Protein AF-A0A351SAU9-F1 (afdb_monomer)

Radius of gyration: 23.96 Å; Cα contacts (8 Å, |Δi|>4): 92; chains: 1; bounding box: 58×32×49 Å

pLDDT: mean 79.06, std 5.81, range [53.31, 88.44]

Structure (mmCIF, N/CA/C/O backbone):
data_AF-A0A351SAU9-F1
#
_entry.id   AF-A0A351SAU9-F1
#
loop_
_atom_site.group_PDB
_atom_site.id
_atom_site.type_symbol
_atom_site.label_atom_id
_atom_site.label_alt_id
_atom_site.label_comp_id
_atom_site.label_asym_id
_atom_site.label_entity_id
_atom_site.label_seq_id
_atom_site.pdbx_PDB_ins_code
_atom_site.Cartn_x
_atom_site.Cartn_y
_atom_site.Cartn_z
_atom_site.occupancy
_atom_site.B_iso_or_equiv
_atom_site.auth_seq_id
_atom_site.auth_comp_id
_atom_site.auth_asym_id
_atom_site.auth_atom_id
_atom_site.pdbx_PDB_model_num
ATOM 1 N N . ARG A 1 1 ? 3.754 15.024 12.294 1.00 53.31 1 ARG A N 1
ATOM 2 C CA . ARG A 1 1 ? 4.620 14.167 13.149 1.00 53.31 1 ARG A CA 1
ATOM 3 C C . ARG A 1 1 ? 3.849 13.696 14.378 1.00 53.31 1 ARG A C 1
ATOM 5 O O . ARG A 1 1 ? 3.683 12.498 14.508 1.00 53.31 1 ARG A O 1
ATOM 12 N N . LEU A 1 2 ? 3.250 14.607 15.160 1.00 61.66 2 LEU A N 1
ATOM 13 C CA . LEU A 1 2 ? 2.354 14.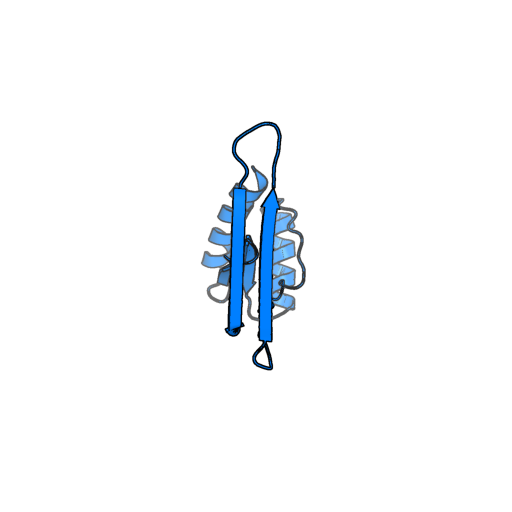260 16.281 1.00 61.66 2 LEU A CA 1
ATOM 14 C C . LEU A 1 2 ? 1.199 13.315 15.894 1.00 61.66 2 LEU A C 1
ATOM 16 O O . LEU A 1 2 ? 0.885 12.401 16.649 1.00 61.66 2 LEU A O 1
ATOM 20 N N . ASP A 1 3 ? 0.599 13.490 14.714 1.00 68.19 3 ASP A N 1
ATOM 21 C CA . ASP A 1 3 ? -0.502 12.627 14.257 1.00 68.19 3 ASP A CA 1
ATOM 22 C C . ASP A 1 3 ? -0.050 11.211 13.893 1.00 68.19 3 ASP A C 1
ATOM 24 O O . ASP A 1 3 ? -0.824 10.272 14.024 1.00 68.19 3 ASP A O 1
ATOM 28 N N . GLN A 1 4 ? 1.214 11.029 13.499 1.00 71.25 4 GLN A N 1
ATOM 29 C CA . GLN A 1 4 ? 1.774 9.717 13.158 1.00 71.25 4 GLN A CA 1
ATOM 30 C C . GLN A 1 4 ? 2.002 8.864 14.413 1.00 71.25 4 GLN A C 1
ATOM 32 O O . GLN A 1 4 ? 1.697 7.670 14.422 1.00 71.25 4 GLN A O 1
ATOM 37 N N . ASP A 1 5 ? 2.472 9.488 15.495 1.00 76.94 5 ASP A N 1
ATOM 38 C CA . ASP A 1 5 ? 2.653 8.820 16.787 1.00 76.94 5 ASP A CA 1
ATOM 39 C C . ASP A 1 5 ? 1.297 8.453 17.408 1.00 76.94 5 ASP A C 1
ATOM 41 O O . ASP A 1 5 ? 1.088 7.319 17.844 1.00 76.94 5 ASP A O 1
ATOM 45 N N . LYS A 1 6 ? 0.327 9.380 17.368 1.00 77.38 6 LYS A N 1
ATOM 46 C CA . LYS A 1 6 ? -1.054 9.116 17.809 1.00 77.38 6 LYS A CA 1
ATOM 47 C C . LYS A 1 6 ? -1.724 8.019 16.986 1.00 77.38 6 LYS A C 1
ATOM 49 O O . LYS A 1 6 ? -2.390 7.162 17.558 1.00 77.38 6 LYS A O 1
ATOM 54 N N . MET A 1 7 ? -1.518 8.015 15.670 1.00 77.75 7 MET A N 1
ATOM 55 C CA . MET A 1 7 ? -2.031 6.980 14.773 1.00 77.75 7 MET A CA 1
ATOM 56 C C . MET A 1 7 ? -1.438 5.612 15.112 1.00 77.75 7 MET A C 1
ATOM 58 O O . MET A 1 7 ? -2.179 4.642 15.210 1.00 77.75 7 MET A O 1
ATOM 62 N N . SER A 1 8 ? -0.132 5.535 15.369 1.00 78.94 8 SER A N 1
ATOM 63 C CA . SER A 1 8 ? 0.537 4.279 15.730 1.00 78.94 8 SER A CA 1
ATOM 64 C C . SER A 1 8 ? -0.005 3.698 17.043 1.00 78.94 8 SER A C 1
ATOM 66 O O . SER A 1 8 ? -0.282 2.503 17.129 1.00 78.94 8 SER A O 1
ATOM 68 N N . ILE A 1 9 ? -0.232 4.550 18.048 1.00 81.75 9 ILE A N 1
ATOM 69 C CA . ILE A 1 9 ? -0.819 4.150 19.337 1.00 81.75 9 ILE A CA 1
ATOM 70 C C . ILE A 1 9 ? -2.289 3.731 19.177 1.00 81.75 9 ILE A C 1
ATOM 72 O O . ILE A 1 9 ? -2.709 2.734 19.766 1.00 81.75 9 ILE A O 1
ATOM 76 N N . ALA A 1 10 ? -3.070 4.469 18.383 1.00 79.62 10 ALA A N 1
ATOM 77 C CA . ALA A 1 10 ? -4.475 4.162 18.122 1.00 79.62 10 ALA A CA 1
ATOM 78 C C . ALA A 1 10 ? -4.633 2.820 17.393 1.00 79.62 10 ALA A C 1
ATOM 80 O O . ALA A 1 10 ? -5.413 1.973 17.820 1.00 79.62 10 ALA A O 1
ATOM 81 N N . LEU A 1 11 ? -3.832 2.586 16.351 1.00 79.62 11 LEU A N 1
ATOM 82 C CA . LEU A 1 11 ? -3.820 1.331 15.599 1.00 79.62 11 LEU A CA 1
ATOM 83 C C . LEU A 1 11 ? -3.412 0.141 16.476 1.00 79.62 11 LEU A C 1
ATOM 85 O O . LEU A 1 11 ? -4.010 -0.925 16.367 1.00 79.62 11 LEU A O 1
ATOM 89 N N . ALA A 1 12 ? -2.439 0.323 17.374 1.00 81.62 12 ALA A N 1
ATOM 90 C CA . ALA A 1 12 ? -2.015 -0.723 18.302 1.00 81.62 12 ALA A CA 1
ATOM 91 C C . ALA A 1 12 ? -3.113 -1.097 19.312 1.00 81.62 12 ALA A C 1
ATOM 93 O O . ALA A 1 12 ? -3.300 -2.278 19.592 1.00 81.62 12 ALA A O 1
ATOM 94 N N . LYS A 1 13 ? -3.858 -0.115 19.838 1.00 82.12 13 LYS A N 1
ATOM 95 C CA . LYS A 1 13 ? -4.997 -0.373 20.735 1.00 82.12 13 LYS A CA 1
ATOM 96 C C . LYS A 1 13 ? -6.161 -1.048 20.010 1.00 82.12 13 LYS A C 1
ATOM 98 O O . LYS A 1 13 ? -6.700 -2.023 20.518 1.00 82.12 13 LYS A O 1
ATOM 103 N N . LEU A 1 14 ? -6.499 -0.588 18.807 1.00 78.25 14 LEU A N 1
ATOM 104 C CA . LEU A 1 14 ? -7.561 -1.188 17.992 1.00 78.25 14 LEU A CA 1
ATOM 105 C C . LEU A 1 14 ? -7.234 -2.633 17.590 1.00 78.25 14 LEU A C 1
ATOM 107 O O . LEU A 1 14 ? -8.109 -3.491 17.633 1.00 78.25 14 LEU A O 1
ATOM 111 N N . ALA A 1 15 ? -5.965 -2.930 17.296 1.00 79.25 15 ALA A N 1
ATOM 112 C CA . ALA A 1 15 ? -5.504 -4.294 17.029 1.00 79.25 15 ALA A CA 1
ATOM 113 C C . ALA A 1 15 ? -5.564 -5.226 18.257 1.00 79.25 15 ALA A C 1
ATOM 115 O O . ALA A 1 15 ? -5.561 -6.443 18.093 1.00 79.25 15 ALA A O 1
ATOM 116 N N . GLN A 1 16 ? -5.593 -4.682 19.481 1.00 79.38 16 GLN A N 1
ATOM 117 C CA . GLN A 1 16 ? -5.804 -5.473 20.701 1.00 79.38 16 GLN A CA 1
ATOM 118 C C . GLN A 1 16 ? -7.288 -5.748 20.974 1.00 79.38 16 GLN A C 1
ATOM 120 O O . GLN A 1 16 ? -7.603 -6.788 21.547 1.00 79.38 16 GLN A O 1
ATOM 125 N N . GLU A 1 17 ? -8.185 -4.837 20.585 1.00 79.62 17 GLU A N 1
ATOM 126 C CA . GLU A 1 17 ? -9.635 -5.010 20.749 1.00 79.62 17 GLU A CA 1
ATOM 127 C C . GLU A 1 17 ? -10.227 -5.981 19.722 1.00 79.62 17 GLU A C 1
ATOM 129 O O . GLU A 1 17 ? -11.082 -6.792 20.079 1.00 79.62 17 GLU A O 1
ATOM 134 N N . ASP A 1 18 ? -9.766 -5.924 18.467 1.00 77.00 18 ASP A N 1
ATOM 135 C CA . ASP A 1 18 ? -10.247 -6.798 17.396 1.00 77.00 18 ASP A CA 1
ATOM 136 C C . ASP A 1 18 ? -9.101 -7.616 16.759 1.00 77.00 18 ASP A C 1
ATOM 138 O O . ASP A 1 18 ? -8.286 -7.071 16.010 1.00 77.00 18 ASP A O 1
ATOM 142 N N . PRO A 1 19 ? -9.044 -8.946 16.978 1.00 75.69 19 PRO A N 1
ATOM 143 C CA . PRO A 1 19 ? -8.016 -9.812 16.394 1.00 75.69 19 PRO A CA 1
ATOM 144 C C . PRO A 1 19 ? -8.149 -10.005 14.872 1.00 75.69 19 PRO A C 1
ATOM 146 O O . PRO A 1 19 ? -7.243 -10.549 14.235 1.00 75.69 19 PRO A O 1
ATOM 149 N N . SER A 1 20 ? -9.269 -9.594 14.268 1.00 79.94 20 SER A N 1
ATOM 150 C CA . SER A 1 20 ? -9.477 -9.617 12.816 1.00 79.94 20 SER A CA 1
ATOM 151 C C . SER A 1 20 ? -8.878 -8.399 12.102 1.00 79.94 20 SER A C 1
ATOM 153 O O . SER A 1 20 ? -8.741 -8.407 10.875 1.00 79.94 20 SER A O 1
ATOM 155 N N . PHE A 1 21 ? -8.477 -7.377 12.859 1.00 82.19 21 PHE A N 1
ATOM 156 C CA . PHE A 1 21 ? -7.823 -6.184 12.349 1.00 82.19 21 PHE A CA 1
ATOM 157 C C . PHE A 1 21 ? -6.320 -6.415 12.176 1.00 82.19 21 PHE A C 1
ATOM 159 O O . PHE A 1 21 ? -5.607 -6.768 13.116 1.00 82.19 21 PHE A O 1
ATOM 166 N N . ARG A 1 22 ? -5.807 -6.204 10.961 1.00 80.88 22 ARG A N 1
ATOM 167 C CA . ARG A 1 22 ? -4.371 -6.306 10.671 1.00 80.88 22 ARG A CA 1
ATOM 168 C C . ARG A 1 22 ? -3.852 -5.013 10.078 1.00 80.88 22 ARG A C 1
ATOM 170 O O . ARG A 1 22 ? -4.434 -4.466 9.146 1.00 80.88 22 ARG A O 1
ATOM 177 N N . VAL A 1 23 ? -2.702 -4.582 10.578 1.00 82.25 23 VAL A N 1
ATOM 178 C CA . VAL A 1 23 ? -1.976 -3.420 10.073 1.00 82.25 23 VAL A CA 1
ATOM 179 C C . VAL A 1 23 ? -0.670 -3.905 9.468 1.00 82.25 23 VAL A C 1
ATOM 181 O O . VAL A 1 23 ? 0.077 -4.648 10.104 1.00 82.25 23 VAL A O 1
ATOM 184 N N . LYS A 1 24 ? -0.396 -3.498 8.232 1.00 81.88 24 LYS A N 1
ATOM 185 C CA . LYS A 1 24 ? 0.864 -3.765 7.544 1.00 81.88 24 LYS A CA 1
ATOM 186 C C . LYS A 1 24 ? 1.394 -2.463 6.966 1.00 81.88 24 LYS A C 1
ATOM 188 O O . LYS A 1 24 ? 0.633 -1.679 6.418 1.00 81.88 24 LYS A O 1
ATOM 193 N N . ILE A 1 25 ? 2.697 -2.247 7.064 1.00 80.69 25 ILE A N 1
ATOM 194 C CA . ILE A 1 25 ? 3.360 -1.145 6.368 1.00 80.69 25 ILE A CA 1
ATOM 195 C C . ILE A 1 25 ? 3.887 -1.706 5.051 1.00 80.69 25 ILE A C 1
ATOM 197 O O . ILE A 1 25 ? 4.582 -2.724 5.044 1.00 80.69 25 ILE A O 1
ATOM 201 N N . ASP A 1 26 ? 3.494 -1.091 3.943 1.00 79.19 26 ASP A N 1
ATOM 202 C CA . ASP A 1 26 ? 4.000 -1.442 2.624 1.00 79.19 26 ASP A CA 1
ATOM 203 C C . ASP A 1 26 ? 5.298 -0.674 2.349 1.00 79.19 26 ASP A C 1
ATOM 205 O O . ASP A 1 26 ? 5.313 0.556 2.378 1.00 79.19 26 ASP A O 1
ATOM 209 N N . GLU A 1 27 ? 6.398 -1.394 2.119 1.00 75.75 27 GLU A N 1
ATOM 210 C CA . GLU A 1 27 ? 7.726 -0.789 1.942 1.00 75.75 27 GLU A CA 1
ATOM 211 C C . GLU A 1 27 ? 7.906 -0.126 0.566 1.00 75.75 27 GLU A C 1
ATOM 213 O O . GLU A 1 27 ? 8.709 0.797 0.451 1.00 75.75 27 GLU A O 1
ATOM 218 N N . GLU A 1 28 ? 7.157 -0.543 -0.465 1.00 72.06 28 GLU A N 1
ATOM 219 C CA . GLU A 1 28 ? 7.244 0.053 -1.809 1.00 72.06 28 GLU A CA 1
ATOM 220 C C . GLU A 1 28 ? 6.494 1.396 -1.884 1.00 72.06 28 GLU A C 1
ATOM 222 O O . GLU A 1 28 ? 6.998 2.355 -2.467 1.00 72.06 28 GLU A O 1
ATOM 227 N N . SER A 1 29 ? 5.309 1.493 -1.275 1.00 74.69 29 SER A N 1
ATOM 228 C CA . SER A 1 29 ? 4.479 2.710 -1.299 1.00 74.69 29 SER A CA 1
ATOM 229 C C . SER A 1 29 ? 4.618 3.602 -0.059 1.00 74.69 29 SER A C 1
ATOM 231 O O . SER A 1 29 ? 4.096 4.719 -0.047 1.00 74.69 29 SER A O 1
ATOM 233 N N . ALA A 1 30 ? 5.303 3.127 0.989 1.00 75.94 30 ALA A N 1
ATOM 234 C CA . ALA A 1 30 ? 5.377 3.760 2.309 1.00 75.94 30 ALA A CA 1
ATOM 235 C C . ALA A 1 30 ? 3.992 4.044 2.934 1.00 75.94 30 ALA A C 1
ATOM 237 O O . ALA A 1 30 ? 3.832 4.973 3.730 1.00 75.94 30 ALA A O 1
ATOM 238 N N . GLN A 1 31 ? 2.978 3.250 2.571 1.00 78.19 31 GLN A N 1
ATOM 239 C CA . GLN A 1 31 ? 1.610 3.384 3.071 1.00 78.19 31 GLN A CA 1
ATOM 240 C C . GLN A 1 31 ? 1.333 2.407 4.215 1.00 78.19 31 GLN A C 1
ATOM 242 O O . GLN A 1 31 ? 1.785 1.261 4.210 1.00 78.19 31 GLN A O 1
ATOM 247 N N . THR A 1 32 ? 0.527 2.845 5.182 1.00 81.31 32 THR A N 1
ATOM 248 C CA . THR A 1 32 ? -0.033 1.960 6.208 1.00 81.31 32 THR A CA 1
ATOM 249 C C . THR A 1 32 ? -1.296 1.312 5.657 1.00 81.31 32 THR A C 1
ATOM 251 O O . THR A 1 32 ? -2.341 1.949 5.543 1.00 81.31 32 THR A O 1
ATOM 254 N N . LEU A 1 33 ? -1.196 0.036 5.307 1.00 81.75 33 LEU A N 1
ATOM 255 C CA . LEU A 1 33 ? -2.311 -0.782 4.865 1.00 81.75 33 LEU A CA 1
ATOM 256 C C . LEU A 1 33 ? -3.059 -1.337 6.072 1.00 81.75 33 LEU A C 1
ATOM 258 O O . LEU A 1 33 ? -2.487 -1.985 6.952 1.00 81.75 33 LEU A O 1
ATOM 262 N N . ILE A 1 34 ? -4.365 -1.109 6.072 1.00 80.62 34 ILE A N 1
ATOM 263 C CA . ILE A 1 34 ? -5.284 -1.586 7.092 1.00 80.62 34 ILE A CA 1
ATOM 264 C C . ILE A 1 34 ? -6.172 -2.660 6.465 1.00 80.62 34 ILE A C 1
ATOM 266 O O . ILE A 1 34 ? -6.749 -2.453 5.401 1.00 80.62 34 ILE A O 1
ATOM 270 N N . SER A 1 35 ? -6.260 -3.823 7.105 1.00 82.88 35 SER A N 1
ATOM 271 C CA . SER A 1 35 ? -7.082 -4.954 6.668 1.00 82.88 35 SER A CA 1
ATOM 272 C C . SER A 1 35 ? -8.100 -5.311 7.746 1.00 82.88 35 SER A C 1
ATOM 274 O O . SER A 1 35 ? -7.751 -5.407 8.921 1.00 82.88 35 SER A O 1
ATOM 276 N N . GLY A 1 36 ? -9.344 -5.540 7.333 1.00 82.00 36 GLY A N 1
ATOM 277 C CA . GLY A 1 36 ? -10.440 -5.972 8.197 1.00 82.00 36 GLY A CA 1
ATOM 278 C C . GLY A 1 36 ? -11.374 -6.935 7.464 1.00 82.00 36 GLY A C 1
ATOM 279 O O . GLY A 1 36 ? -11.182 -7.231 6.286 1.00 82.00 36 GLY A O 1
ATOM 280 N N . MET A 1 37 ? -12.392 -7.428 8.167 1.00 84.56 37 MET A N 1
ATOM 281 C CA . MET A 1 37 ? -13.327 -8.445 7.655 1.00 84.56 37 MET A CA 1
ATOM 282 C C . MET A 1 37 ? -14.252 -7.956 6.529 1.00 84.56 37 MET A C 1
ATOM 284 O O . MET A 1 37 ? -14.818 -8.774 5.809 1.00 84.56 37 MET A O 1
ATOM 288 N N . GLY A 1 38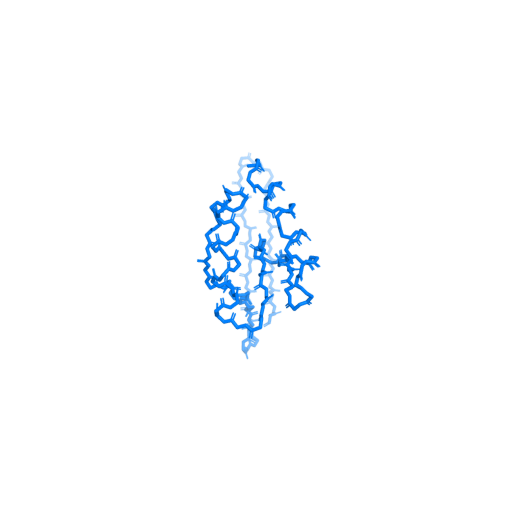 ? -14.431 -6.644 6.374 1.00 82.31 38 GLY A N 1
ATOM 289 C CA . GLY A 1 38 ? -15.300 -6.068 5.353 1.00 82.31 38 GLY A CA 1
ATOM 290 C C . GLY A 1 38 ? -15.338 -4.544 5.403 1.00 82.31 38 GLY A C 1
ATOM 291 O O . GLY A 1 38 ? -14.742 -3.926 6.285 1.00 82.31 38 GLY A O 1
ATOM 292 N N . GLU A 1 39 ? -16.068 -3.953 4.460 1.00 80.31 39 GLU A N 1
ATOM 293 C CA . GLU A 1 39 ? -16.211 -2.499 4.305 1.00 80.31 39 GLU A CA 1
ATOM 294 C C . GLU A 1 39 ? -16.796 -1.838 5.559 1.00 80.31 39 GLU A C 1
ATOM 296 O O . GLU A 1 39 ? -16.189 -0.918 6.100 1.00 80.31 39 GLU A O 1
ATOM 301 N N . LEU A 1 40 ? -17.883 -2.397 6.107 1.00 84.75 40 LEU A N 1
ATOM 302 C CA . LEU A 1 40 ? -18.514 -1.891 7.332 1.00 84.75 40 LEU A CA 1
ATOM 303 C C . LEU A 1 40 ? -17.543 -1.877 8.524 1.00 84.75 40 LEU A C 1
ATOM 305 O O . LEU A 1 40 ? -17.540 -0.945 9.322 1.00 84.75 40 LEU A O 1
ATOM 309 N N . HIS A 1 41 ? -16.704 -2.910 8.648 1.00 83.25 41 HIS A N 1
ATOM 310 C CA . HIS A 1 41 ? -15.727 -2.973 9.732 1.00 83.25 41 HIS A CA 1
ATOM 311 C C . HIS A 1 41 ? -14.710 -1.825 9.598 1.00 83.25 41 HIS A C 1
ATOM 313 O O . HIS A 1 41 ? -14.435 -1.121 10.570 1.00 83.25 41 HIS A O 1
ATOM 319 N N . LEU A 1 42 ? -14.211 -1.575 8.386 1.00 80.81 42 LEU A N 1
ATOM 320 C CA . LEU A 1 42 ? -13.274 -0.482 8.129 1.00 80.81 42 LEU A CA 1
ATOM 321 C C . LEU A 1 42 ? -13.909 0.899 8.358 1.00 80.81 42 LEU A C 1
ATOM 323 O O . LEU A 1 42 ? -13.260 1.763 8.944 1.00 80.81 42 LEU A O 1
ATOM 327 N N . GLU A 1 43 ? -15.169 1.108 7.973 1.00 82.19 43 GLU A N 1
ATOM 328 C CA . GLU A 1 43 ? -15.875 2.375 8.212 1.00 82.19 43 GLU A CA 1
ATOM 329 C C . GLU A 1 43 ? -16.057 2.677 9.705 1.00 82.19 43 GLU A C 1
ATOM 331 O O . GLU A 1 43 ? -15.773 3.791 10.153 1.00 82.19 43 GLU A O 1
ATOM 336 N N . VAL A 1 44 ? -16.469 1.681 10.496 1.00 85.00 44 VAL A N 1
ATOM 337 C CA . VAL A 1 44 ? -16.636 1.833 11.952 1.00 85.00 44 VAL A CA 1
ATOM 338 C C . VAL A 1 44 ? -15.296 2.121 12.631 1.00 85.00 44 VAL A C 1
ATOM 340 O O . VAL A 1 44 ? -15.226 2.960 13.529 1.00 85.00 44 VAL A O 1
ATOM 343 N N . LEU A 1 45 ? -14.215 1.473 12.187 1.00 80.81 45 LEU A N 1
ATOM 344 C CA . LEU A 1 45 ? -12.863 1.730 12.687 1.00 80.81 45 LEU A CA 1
ATOM 345 C C . LEU A 1 45 ? -12.407 3.164 12.415 1.00 80.81 45 LEU A C 1
ATOM 347 O O . LEU A 1 45 ? -11.856 3.810 13.306 1.00 80.81 45 LEU A O 1
ATOM 351 N N . VAL A 1 46 ? -12.659 3.679 11.212 1.00 80.81 46 VAL A N 1
ATOM 352 C CA . VAL A 1 46 ? -12.314 5.057 10.837 1.00 80.81 46 VAL A CA 1
ATOM 353 C C . VAL A 1 46 ? -13.106 6.063 11.677 1.00 80.81 46 VAL A C 1
ATOM 355 O O . VAL A 1 46 ? -12.527 7.031 12.178 1.00 80.81 46 VAL A O 1
ATOM 358 N N . ASP A 1 47 ? -14.401 5.822 11.898 1.00 83.88 47 ASP A N 1
ATOM 359 C CA . ASP A 1 47 ? -15.230 6.676 12.758 1.00 83.88 47 ASP A CA 1
ATOM 360 C C . ASP A 1 47 ? -14.763 6.631 14.227 1.00 83.88 47 ASP A C 1
ATOM 362 O O . ASP A 1 47 ? -14.622 7.686 14.852 1.00 83.88 47 ASP A O 1
ATOM 366 N N .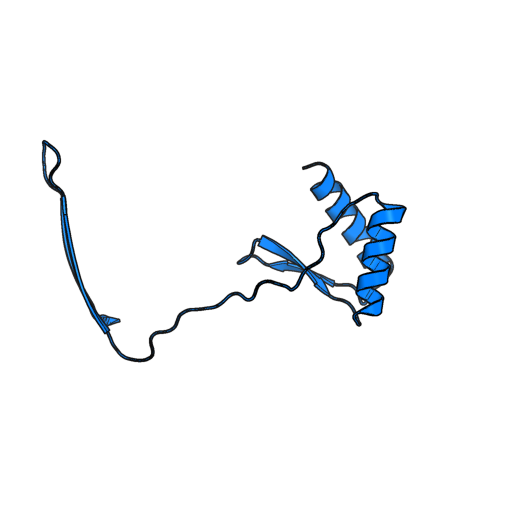 ARG A 1 48 ? -14.401 5.453 14.764 1.00 83.94 48 ARG A N 1
ATOM 367 C CA . ARG A 1 48 ? -13.809 5.333 16.113 1.00 83.94 48 ARG A CA 1
ATOM 368 C C . ARG A 1 48 ? -12.458 6.038 16.212 1.00 83.94 48 ARG A C 1
ATOM 370 O O . ARG A 1 48 ? -12.240 6.773 17.171 1.00 83.94 48 ARG A O 1
ATOM 377 N N . MET A 1 49 ? -11.574 5.908 15.219 1.00 80.88 49 MET A N 1
ATOM 378 C CA . MET A 1 49 ? -10.290 6.628 15.197 1.00 80.88 49 MET A CA 1
ATOM 379 C C . MET A 1 49 ? -10.481 8.148 15.225 1.00 80.88 49 MET A C 1
ATOM 381 O O . MET A 1 49 ? -9.765 8.852 15.945 1.00 80.88 49 MET A O 1
ATOM 385 N N . ARG A 1 50 ? -11.478 8.655 14.492 1.00 82.75 50 ARG A N 1
ATOM 386 C CA . ARG A 1 50 ? -11.792 10.084 14.456 1.00 82.75 50 ARG A CA 1
ATOM 387 C C . ARG A 1 50 ? -12.382 10.579 15.778 1.00 82.75 50 ARG A C 1
ATOM 389 O O . ARG A 1 50 ? -11.999 11.651 16.238 1.00 82.75 50 ARG A O 1
ATOM 396 N N . ARG A 1 51 ? -13.290 9.812 16.397 1.00 83.44 51 ARG A N 1
ATOM 397 C CA . ARG A 1 51 ? -13.989 10.205 17.637 1.00 83.44 51 ARG A CA 1
ATOM 398 C C . ARG A 1 51 ? -13.164 10.002 18.903 1.00 83.44 51 ARG A C 1
ATOM 400 O O . ARG A 1 51 ? -13.153 10.882 19.755 1.00 83.44 51 ARG A O 1
ATOM 407 N N . GLU A 1 52 ? -12.500 8.858 19.043 1.00 80.56 52 GLU A N 1
ATOM 408 C CA . GLU A 1 52 ? -11.793 8.482 20.274 1.00 80.56 52 GLU A CA 1
ATOM 409 C C . GLU A 1 52 ? -10.366 9.045 20.319 1.00 80.56 52 GLU A C 1
ATOM 411 O O . GLU A 1 52 ? -9.896 9.461 21.377 1.00 80.56 52 GLU A O 1
ATOM 416 N N . PHE A 1 53 ? -9.674 9.093 19.174 1.00 75.12 53 PHE A N 1
ATOM 417 C CA . PHE A 1 53 ? -8.258 9.481 19.110 1.00 75.12 53 PHE A CA 1
ATOM 418 C C . PHE A 1 53 ? -8.020 10.836 18.433 1.00 75.12 53 PHE A C 1
ATOM 420 O O . PHE A 1 53 ? -6.897 11.346 18.476 1.00 75.12 53 PHE A O 1
ATOM 427 N N . GLY A 1 54 ? -9.056 11.438 17.834 1.00 74.00 54 GLY A N 1
ATOM 428 C CA . GLY A 1 54 ? -8.961 12.733 17.156 1.00 74.00 54 GLY A CA 1
ATOM 429 C C . GLY A 1 54 ? -8.003 12.724 15.964 1.00 74.00 54 GLY A C 1
ATOM 430 O O . GLY A 1 54 ? -7.431 13.761 15.639 1.00 74.00 54 GLY A O 1
ATOM 431 N N . VAL A 1 55 ? -7.770 11.556 15.354 1.00 77.06 55 VAL A N 1
ATOM 432 C CA . VAL A 1 55 ? -6.864 11.402 14.209 1.00 77.06 55 VAL A CA 1
ATOM 433 C C . VAL A 1 55 ? -7.686 11.487 12.927 1.00 77.06 55 VAL A C 1
ATOM 435 O O . VAL A 1 55 ? -8.518 10.621 12.658 1.00 77.06 55 VAL A O 1
ATOM 438 N N . GLU A 1 56 ? -7.443 12.513 12.113 1.00 69.25 56 GLU A N 1
ATOM 439 C CA . GLU A 1 56 ? -7.984 12.581 10.754 1.00 69.25 56 GLU A CA 1
ATOM 440 C C . GLU A 1 56 ? -7.088 11.761 9.817 1.00 69.25 56 GLU A C 1
ATOM 442 O O . GLU A 1 56 ? -6.057 12.227 9.335 1.00 69.25 56 GLU A O 1
ATOM 447 N N . ALA A 1 57 ? -7.460 10.497 9.602 1.00 68.38 57 ALA A N 1
ATOM 448 C CA . ALA A 1 57 ? -6.801 9.620 8.641 1.00 68.38 57 ALA A CA 1
ATOM 449 C C . ALA A 1 57 ? -7.517 9.686 7.283 1.00 68.38 57 ALA A C 1
ATOM 451 O O . ALA A 1 57 ? -8.724 9.460 7.194 1.00 68.38 57 ALA A O 1
ATOM 452 N N . SER A 1 58 ? -6.769 9.967 6.216 1.00 68.56 58 SER A N 1
ATOM 453 C CA . SER A 1 58 ? -7.283 9.895 4.846 1.00 68.56 58 SER A CA 1
ATOM 454 C C . SER A 1 58 ? -7.382 8.437 4.411 1.00 68.56 58 SER A C 1
ATOM 456 O O . SER A 1 58 ? -6.364 7.770 4.229 1.00 68.56 58 SER A O 1
ATOM 458 N N . VAL A 1 59 ? -8.606 7.945 4.236 1.00 71.69 59 VAL A N 1
ATOM 459 C CA . VAL A 1 59 ? -8.873 6.579 3.770 1.00 71.69 59 VAL A CA 1
ATOM 460 C C . VAL A 1 59 ? -9.006 6.590 2.252 1.00 71.69 59 VAL A C 1
ATOM 462 O O . VAL A 1 59 ? -9.706 7.428 1.686 1.00 71.69 59 VAL A O 1
ATOM 465 N N . GLY A 1 60 ? -8.327 5.668 1.579 1.00 74.94 60 GLY A N 1
ATOM 466 C CA . GLY A 1 60 ? -8.340 5.571 0.125 1.00 74.94 60 GLY A CA 1
ATOM 467 C C . GLY A 1 60 ? -8.046 4.158 -0.352 1.00 74.94 60 GLY A C 1
ATOM 468 O O . GLY A 1 60 ? -7.733 3.267 0.438 1.00 74.94 60 GLY A O 1
ATOM 469 N N . LYS A 1 61 ? -8.152 3.949 -1.667 1.00 73.44 61 LYS A N 1
ATOM 470 C CA . LYS A 1 61 ? -7.767 2.674 -2.279 1.00 73.44 61 LYS A CA 1
ATOM 471 C C . LYS A 1 61 ? -6.251 2.487 -2.137 1.00 73.44 61 LYS A C 1
ATOM 473 O O . LYS A 1 61 ? -5.521 3.449 -2.392 1.00 73.44 61 LYS A O 1
ATOM 478 N N . PRO A 1 62 ? -5.779 1.284 -1.766 1.00 71.81 62 PRO A N 1
ATOM 479 C CA . PRO A 1 62 ? -4.352 1.012 -1.688 1.00 71.81 62 PRO A CA 1
ATOM 480 C C . PRO A 1 62 ? -3.708 1.236 -3.056 1.00 71.81 62 PRO A C 1
ATOM 482 O O . PRO A 1 62 ? -4.301 0.913 -4.092 1.00 71.81 62 PRO A O 1
ATOM 485 N N . GLN A 1 63 ? -2.503 1.802 -3.066 1.00 70.50 63 GLN A N 1
ATOM 486 C CA . GLN A 1 63 ? -1.749 1.912 -4.307 1.00 70.50 63 GLN A CA 1
ATOM 487 C C . GLN A 1 63 ? -1.271 0.532 -4.751 1.00 70.50 63 GLN A C 1
ATOM 489 O O . GLN A 1 63 ? -0.787 -0.272 -3.958 1.00 70.50 63 GLN A O 1
ATOM 494 N N . VAL A 1 64 ? -1.427 0.255 -6.043 1.00 77.31 64 VAL A N 1
ATOM 495 C CA . VAL A 1 64 ? -0.923 -0.973 -6.654 1.00 77.31 64 VAL A CA 1
ATOM 496 C C . VAL A 1 64 ? 0.520 -0.722 -7.076 1.00 77.31 64 VAL A C 1
ATOM 498 O O . VAL A 1 64 ? 0.776 0.160 -7.896 1.00 77.31 64 VAL A O 1
ATOM 501 N N . ALA A 1 65 ? 1.454 -1.497 -6.524 1.00 73.62 65 ALA A N 1
ATOM 502 C CA . ALA A 1 65 ? 2.847 -1.500 -6.956 1.00 73.62 65 ALA A CA 1
ATOM 503 C C . ALA A 1 65 ? 2.954 -2.200 -8.320 1.00 73.62 65 ALA A C 1
ATOM 505 O O . ALA A 1 65 ? 3.026 -3.428 -8.416 1.00 73.62 65 ALA A O 1
ATOM 506 N N . TYR A 1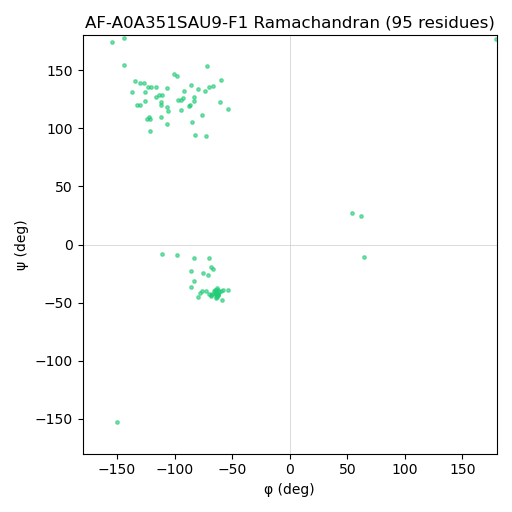 66 ? 2.894 -1.420 -9.398 1.00 76.88 66 TYR A N 1
ATOM 507 C CA . TYR A 1 66 ? 3.097 -1.939 -10.746 1.00 76.88 66 TYR A CA 1
ATOM 508 C C . TYR A 1 66 ? 4.577 -2.237 -10.970 1.00 76.88 66 TYR A C 1
ATOM 510 O O . TYR A 1 66 ? 5.439 -1.406 -10.695 1.00 76.88 66 TYR A O 1
ATOM 518 N N . ARG A 1 67 ? 4.863 -3.424 -11.507 1.00 79.94 67 ARG A N 1
ATOM 519 C CA . ARG A 1 67 ? 6.205 -3.812 -11.944 1.00 79.94 67 ARG A CA 1
ATOM 520 C C . ARG A 1 67 ? 6.253 -3.808 -13.460 1.00 79.94 67 ARG A C 1
ATOM 522 O O . ARG A 1 67 ? 5.350 -4.331 -14.112 1.00 79.94 67 ARG A O 1
ATOM 529 N N . GLU A 1 68 ? 7.308 -3.228 -14.010 1.00 82.75 68 GLU A N 1
ATOM 530 C CA . GLU A 1 68 ? 7.535 -3.219 -15.450 1.00 82.75 68 GLU A CA 1
ATOM 531 C C . GLU A 1 68 ? 8.261 -4.499 -15.873 1.00 82.75 68 GLU A C 1
ATOM 533 O O . GLU A 1 68 ? 9.194 -4.955 -15.210 1.00 82.75 68 GLU A O 1
ATOM 538 N N . ALA A 1 69 ? 7.825 -5.089 -16.985 1.00 82.38 69 ALA A N 1
ATOM 539 C CA . ALA A 1 69 ? 8.477 -6.233 -17.603 1.00 82.38 69 ALA A CA 1
ATOM 540 C C . ALA A 1 69 ? 8.591 -6.006 -19.111 1.00 82.38 69 ALA A C 1
ATOM 542 O O . ALA A 1 69 ? 7.666 -5.512 -19.759 1.00 82.38 69 ALA A O 1
ATOM 543 N N . ILE A 1 70 ? 9.726 -6.404 -19.675 1.00 84.25 70 ILE A N 1
ATOM 544 C CA . ILE A 1 70 ? 9.936 -6.429 -21.121 1.00 84.25 70 ILE A CA 1
ATOM 545 C C . ILE A 1 70 ? 9.287 -7.679 -21.723 1.00 84.25 70 ILE A C 1
ATOM 547 O O . ILE A 1 70 ? 9.443 -8.786 -21.216 1.00 84.25 70 ILE A O 1
ATOM 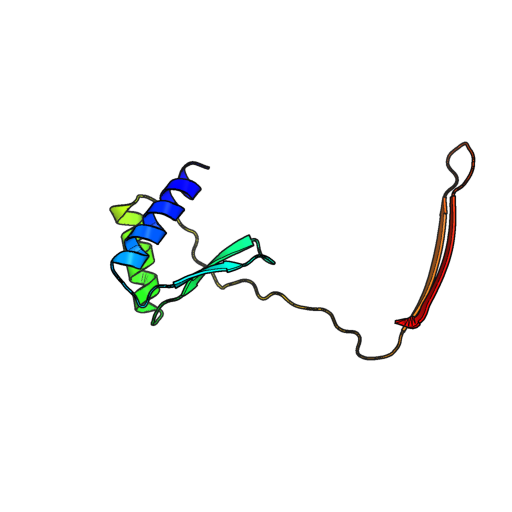551 N N . GLN A 1 71 ? 8.551 -7.517 -22.823 1.00 83.56 71 GLN A N 1
ATOM 552 C CA . GLN A 1 71 ? 7.915 -8.650 -23.514 1.00 83.56 71 GLN A CA 1
ATOM 553 C C . GLN A 1 71 ? 8.841 -9.345 -24.520 1.00 83.56 71 GLN A C 1
ATOM 555 O O . GLN A 1 71 ? 8.594 -10.484 -24.909 1.00 83.56 71 GLN A O 1
ATOM 560 N N . ARG A 1 72 ? 9.866 -8.642 -25.007 1.00 85.12 72 ARG A N 1
ATOM 561 C CA . ARG A 1 72 ? 10.795 -9.109 -26.040 1.00 85.12 72 ARG A CA 1
ATOM 562 C C . ARG A 1 72 ? 12.185 -8.576 -25.740 1.00 85.12 72 ARG A C 1
ATOM 564 O O . ARG A 1 72 ? 12.303 -7.515 -25.134 1.00 85.12 72 ARG A O 1
ATOM 571 N N . GLU A 1 73 ? 13.196 -9.288 -26.227 1.00 84.44 73 GLU A N 1
ATOM 572 C CA . GLU A 1 73 ? 14.584 -8.850 -26.109 1.00 84.44 73 GLU A CA 1
ATOM 573 C C . GLU A 1 73 ? 14.788 -7.501 -26.824 1.00 84.44 73 GLU A C 1
ATOM 575 O O . GLU A 1 73 ? 14.528 -7.367 -28.024 1.00 84.44 73 GLU A O 1
ATOM 580 N N . GLY A 1 74 ? 15.268 -6.506 -26.087 1.00 83.25 74 GLY A N 1
ATOM 581 C CA . GLY A 1 74 ? 15.677 -5.202 -26.584 1.00 83.25 74 GLY A CA 1
ATOM 582 C C . GLY A 1 74 ? 17.195 -5.117 -26.727 1.00 83.25 74 GLY A C 1
ATOM 583 O O . GLY A 1 74 ? 17.953 -5.699 -25.954 1.00 83.25 74 GLY A O 1
ATOM 584 N N . ARG A 1 75 ? 17.672 -4.366 -27.722 1.00 85.00 75 ARG A N 1
ATOM 585 C CA . ARG A 1 75 ? 19.078 -3.941 -27.803 1.00 85.00 75 ARG A CA 1
ATOM 586 C C . ARG A 1 75 ? 19.119 -2.425 -27.691 1.00 85.00 75 ARG A C 1
ATOM 588 O O . ARG A 1 75 ? 18.425 -1.749 -28.444 1.00 85.00 75 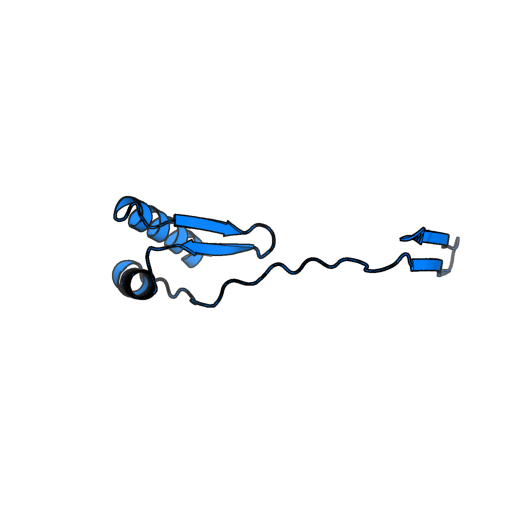ARG A O 1
ATOM 595 N N . GLY A 1 76 ? 19.912 -1.909 -26.761 1.00 82.38 76 GLY A N 1
ATOM 596 C CA . GLY A 1 76 ? 20.085 -0.481 -26.520 1.00 82.38 76 GLY A CA 1
ATOM 597 C C . GLY A 1 76 ? 21.556 -0.084 -26.556 1.00 82.38 76 GLY A C 1
ATOM 598 O O . GLY A 1 76 ? 22.411 -0.793 -26.031 1.00 82.38 76 GLY A O 1
ATOM 599 N N . GLU A 1 77 ?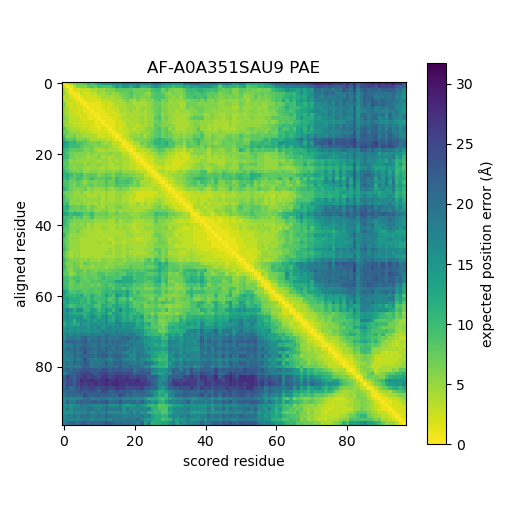 21.850 1.060 -27.165 1.00 87.50 77 GLU A N 1
ATOM 600 C CA . GLU A 1 77 ? 23.175 1.678 -27.152 1.00 87.50 77 GLU A CA 1
ATOM 601 C C . GLU A 1 77 ? 23.108 2.973 -26.334 1.00 87.50 77 GLU A C 1
ATOM 603 O O . GLU A 1 77 ? 22.341 3.881 -26.650 1.00 87.50 77 GLU A O 1
ATOM 608 N N . GLY A 1 78 ? 23.897 3.054 -25.264 1.00 85.06 78 GLY A N 1
ATOM 609 C CA . GLY A 1 78 ? 24.023 4.227 -24.407 1.00 85.06 78 GLY A CA 1
ATOM 610 C C . GLY A 1 78 ? 25.405 4.851 -24.554 1.00 85.06 78 GLY A C 1
ATOM 611 O O . GLY A 1 78 ? 26.396 4.283 -24.096 1.00 85.06 78 GLY A O 1
ATOM 612 N N . LYS A 1 79 ? 25.477 6.034 -25.170 1.00 87.31 79 LYS A N 1
ATOM 613 C CA . LYS A 1 79 ? 26.693 6.857 -25.236 1.00 87.31 79 LYS A CA 1
ATOM 614 C C . LYS A 1 79 ? 26.553 8.048 -24.298 1.00 87.31 79 LYS A C 1
ATOM 616 O O . LYS A 1 79 ? 25.728 8.929 -24.520 1.00 87.31 79 LYS A O 1
ATOM 621 N N . PHE A 1 80 ? 27.385 8.093 -23.268 1.00 81.94 80 PHE A N 1
ATOM 622 C CA . PHE A 1 80 ? 27.522 9.229 -22.373 1.00 81.94 80 PHE A CA 1
ATOM 623 C C . PHE A 1 80 ? 28.836 9.948 -22.669 1.00 81.94 80 PHE A C 1
ATOM 625 O O . PHE A 1 80 ? 29.914 9.479 -22.306 1.00 81.94 80 PHE A O 1
ATOM 632 N N . ILE A 1 81 ? 28.741 11.084 -23.357 1.00 82.06 81 ILE A N 1
ATOM 633 C CA . ILE A 1 81 ? 29.887 11.934 -23.681 1.00 82.06 81 ILE A CA 1
ATOM 634 C C . ILE A 1 81 ? 29.611 13.302 -23.076 1.00 82.06 81 ILE A C 1
ATOM 636 O O . ILE A 1 81 ? 28.737 14.028 -23.548 1.00 82.06 81 ILE A O 1
ATOM 640 N N . ARG A 1 82 ? 30.333 13.652 -22.009 1.00 80.12 82 ARG A N 1
ATOM 641 C CA . ARG A 1 82 ? 30.192 14.959 -21.365 1.00 80.12 82 ARG A CA 1
ATOM 642 C C . ARG A 1 82 ? 31.556 15.580 -21.118 1.00 80.12 82 ARG A C 1
ATOM 644 O O . ARG A 1 82 ? 32.391 15.032 -20.401 1.00 80.12 82 ARG A O 1
ATOM 651 N N . GLN A 1 83 ? 31.763 16.748 -21.718 1.00 77.81 83 GLN A N 1
ATOM 652 C CA . GLN A 1 83 ? 32.985 17.529 -21.596 1.00 77.81 83 GLN A CA 1
ATOM 653 C C . GLN A 1 83 ? 32.623 18.923 -21.087 1.00 77.81 83 GLN A C 1
ATOM 655 O O . GLN A 1 83 ? 32.033 19.725 -21.804 1.00 77.81 83 GLN A O 1
ATOM 660 N N . THR A 1 84 ? 32.968 19.201 -19.832 1.00 73.25 84 THR A N 1
ATOM 661 C CA . THR A 1 84 ? 32.790 20.522 -19.218 1.00 73.25 84 THR A CA 1
ATOM 662 C C . THR A 1 84 ? 34.161 20.999 -18.760 1.00 73.25 84 THR A C 1
ATOM 664 O O . THR A 1 84 ? 34.659 20.544 -17.737 1.00 73.25 84 THR A O 1
ATOM 667 N N . GLY A 1 85 ? 34.809 21.840 -19.570 1.00 68.50 85 GLY A N 1
ATOM 668 C CA . GLY A 1 85 ? 36.001 22.625 -19.210 1.00 68.50 85 GLY A CA 1
ATOM 669 C C . GLY A 1 85 ? 37.313 21.890 -18.867 1.00 68.50 85 GLY A C 1
ATOM 670 O O . GLY A 1 85 ? 38.339 22.553 -18.782 1.00 68.50 85 GLY A O 1
ATOM 671 N N . GLY A 1 86 ? 37.323 20.562 -18.690 1.00 76.19 86 GLY A N 1
ATOM 672 C CA . GLY A 1 86 ? 38.498 19.753 -18.308 1.00 76.19 86 GLY A CA 1
ATOM 673 C C . GLY A 1 86 ? 38.455 18.315 -18.860 1.00 76.19 86 GLY A C 1
ATOM 674 O O . GLY A 1 86 ? 37.837 18.087 -19.901 1.00 76.19 86 GLY A O 1
ATOM 675 N N . ARG A 1 87 ? 39.105 17.333 -18.193 1.00 66.50 87 ARG A N 1
ATOM 676 C CA . ARG A 1 87 ? 39.099 15.908 -18.624 1.00 66.50 87 ARG A CA 1
ATOM 677 C C . ARG A 1 87 ? 37.652 15.421 -18.790 1.00 66.50 87 ARG A C 1
ATOM 679 O O . ARG A 1 87 ? 36.888 15.405 -17.829 1.00 66.50 87 ARG A O 1
ATOM 686 N N . GLY A 1 88 ? 37.289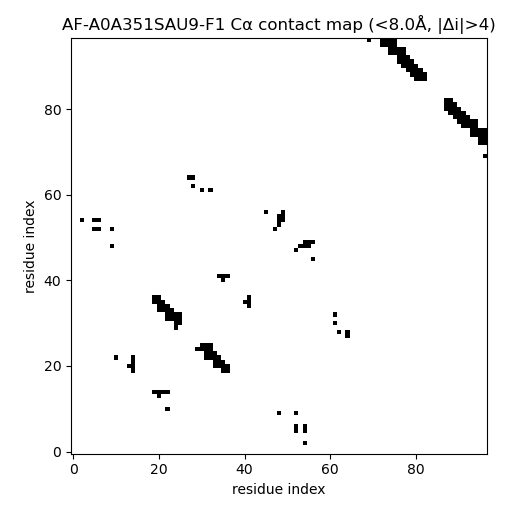 15.064 -20.021 1.00 77.62 88 GLY A N 1
ATOM 687 C CA . GLY A 1 88 ? 35.939 14.628 -20.376 1.00 77.62 88 GLY A CA 1
ATOM 688 C C . GLY A 1 88 ? 35.605 13.240 -19.833 1.00 77.62 88 GLY A C 1
ATOM 689 O O . GLY A 1 88 ? 36.490 12.411 -19.624 1.00 77.62 88 GLY A O 1
ATOM 690 N N . GLN A 1 89 ? 34.314 12.993 -19.626 1.00 81.75 89 GLN A N 1
ATOM 691 C CA . GLN A 1 89 ? 33.775 11.670 -19.330 1.00 81.75 89 GLN A CA 1
ATOM 692 C C . GLN A 1 89 ? 33.247 11.062 -20.631 1.00 81.75 89 GLN A C 1
ATOM 694 O O . GLN A 1 89 ? 32.429 11.678 -21.318 1.00 81.75 89 GLN A O 1
ATOM 699 N N . TYR A 1 90 ? 33.738 9.869 -20.965 1.00 85.56 90 TYR A N 1
ATOM 700 C CA . TYR A 1 90 ? 33.275 9.075 -22.097 1.00 85.56 90 TYR A CA 1
ATOM 701 C C . TYR A 1 90 ? 32.889 7.684 -21.602 1.00 85.56 90 TYR A C 1
ATOM 703 O O . TYR A 1 90 ? 33.709 6.982 -21.012 1.00 85.56 90 TYR A O 1
ATOM 711 N N . GLY A 1 91 ? 31.650 7.290 -21.859 1.00 84.25 91 GLY A N 1
ATOM 712 C CA . GLY A 1 91 ? 31.148 5.944 -21.629 1.00 84.25 91 GLY A CA 1
ATOM 713 C C . GLY A 1 91 ? 30.302 5.514 -22.814 1.00 84.25 91 GLY A C 1
ATOM 714 O O . GLY A 1 91 ? 29.433 6.258 -23.258 1.00 84.25 91 GLY A O 1
ATOM 715 N N . HIS A 1 92 ? 30.557 4.322 -23.336 1.00 88.38 92 HIS A N 1
ATOM 716 C CA . HIS A 1 92 ? 29.747 3.722 -24.384 1.00 88.38 92 HIS A CA 1
ATOM 717 C C . HIS A 1 92 ? 29.404 2.298 -23.959 1.00 88.38 92 HIS A C 1
ATOM 719 O O . HIS A 1 92 ? 30.300 1.493 -23.716 1.00 88.38 92 HIS A O 1
ATOM 725 N N . VAL A 1 93 ? 28.111 2.012 -23.829 1.00 88.44 93 VAL A N 1
ATOM 726 C CA . VAL A 1 93 ? 27.594 0.709 -23.414 1.00 88.44 93 VAL A CA 1
ATOM 727 C C . VAL A 1 93 ? 26.591 0.222 -24.443 1.00 88.44 93 VAL A C 1
ATOM 729 O O . VAL A 1 93 ? 25.669 0.944 -24.813 1.00 88.44 93 VAL A O 1
ATOM 732 N N . ILE A 1 94 ? 26.761 -1.024 -24.872 1.00 85.12 94 ILE A N 1
ATOM 733 C CA . ILE A 1 94 ? 25.772 -1.751 -25.661 1.00 85.12 94 ILE A CA 1
ATOM 734 C C . ILE A 1 94 ? 25.156 -2.782 -24.722 1.00 85.12 94 ILE A C 1
ATOM 736 O O . ILE A 1 94 ? 25.859 -3.634 -24.180 1.00 85.12 94 ILE A O 1
ATOM 740 N N . LEU A 1 95 ? 23.853 -2.671 -24.505 1.00 85.19 95 LEU A N 1
ATOM 741 C CA . LEU A 1 95 ? 23.084 -3.498 -23.587 1.00 85.19 95 LEU A CA 1
ATOM 742 C C . LEU A 1 95 ? 22.065 -4.314 -24.378 1.00 85.19 95 LEU A C 1
ATOM 744 O O . LEU A 1 95 ? 21.398 -3.806 -25.280 1.00 85.19 95 LEU A O 1
ATOM 748 N N . LYS A 1 96 ? 21.957 -5.594 -24.033 1.00 82.88 96 LYS A N 1
ATOM 749 C CA . LYS A 1 96 ? 20.881 -6.475 -24.481 1.00 82.88 96 LYS A CA 1
ATOM 750 C C . LYS A 1 96 ? 20.043 -6.799 -23.246 1.00 82.88 96 LYS A C 1
ATOM 752 O O . LYS A 1 96 ? 20.616 -7.244 -22.254 1.00 82.88 96 LYS A O 1
ATOM 757 N N . VAL A 1 97 ? 18.748 -6.500 -23.302 1.00 76.25 97 VAL A N 1
ATOM 758 C CA . VAL A 1 97 ? 17.789 -6.594 -22.189 1.00 76.25 97 VAL A CA 1
ATOM 759 C C . VAL A 1 97 ? 16.705 -7.579 -22.566 1.00 76.25 97 VAL A C 1
ATOM 761 O O . VAL A 1 97 ? 16.142 -7.403 -23.667 1.00 76.25 97 VAL A O 1
#

Sequence (97 aa):
RLDQDKMSIALAKLAQEDPSFRVKIDEESAQTLISGMGELHLEVLVDRMRREFGVEASVGKPQVAYREAIQREGRGEGKFIRQTGGRGQYGHVILKV

Secondary structure (DSSP, 8-state):
-HHHHHHHHHHHHHHHH-TT-EEEE-TTT--EEEE-SSHHHHHHHHHHHHHHS-------PPPP------SS--EEEEEEEE-SSSSPEEEEEEEE-

Mean predicted aligned error: 10.98 Å

Nearest PDB structures (foldseek):
  8p2h-assembly1_E  TM=8.951E-01  e=2.041E-08  Staphylococcus aureus subsp. aureus NCTC 8325
  8p2f-assembly1_E  TM=8.859E-01  e=7.854E-08  Staphylococcus aureus subsp. aureus NCTC 8325
  6n0i-assembly1_A  TM=6.203E-01  e=2.455E-09  Pseudomonas putida KT2440
  6n0i-assembly1_B  TM=6.108E-01  e=9.448E-09  Pseudomonas putida KT2440
  2mzw-assembly1_A  TM=5.882E-01  e=6.908E-08  Staphylococcus aureus

Fol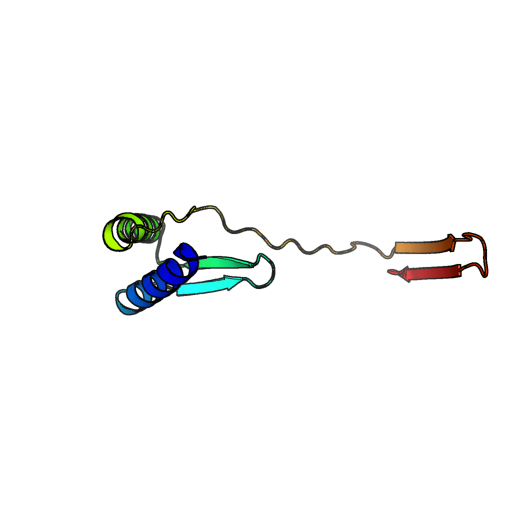dseek 3Di:
DVLVVLVVVLLVVVCVVDVQWDWDQDPVVRDIDIDHPDDVVVVVSQVCCCPVRVRDDDDDDDDDPDDDDDPDKDWDWDWDWDDDPDDIDTDIDIDID

Solvent-accessible surface area (backbone atoms only — not comparable to full-atom values): 6349 Å² total; per-residue (Å²): 109,73,65,56,57,52,47,54,54,50,53,55,52,50,40,70,76,35,85,70,45,44,79,45,76,40,84,91,77,73,41,80,45,79,44,56,92,44,70,70,54,50,52,54,49,52,53,46,38,38,71,77,67,67,46,90,75,89,83,75,82,80,83,77,87,82,78,91,79,80,93,63,84,43,77,49,78,49,76,47,76,51,72,75,100,56,94,59,49,78,46,77,46,80,45,78,84